Protein AF-A0A6L4B035-F1 (afdb_monomer_lite)

Radius of gyration: 15.83 Å; chains: 1; bounding box: 39×33×31 Å

Sequence (70 aa):
MRESRLESAYRRAIYRVELSAPVEVRVGARSPELDAGLAALGVESWAIVTADNPGSRRLPAGENRRRRRE

pLDDT: mean 84.86, std 11.12, range [46.31, 96.56]

Foldseek 3Di:
DDQDPLNVVQQPDWDWDDAVDIDTDGPPDDDPVVVVRCVVVVHPDDDDDDDPDVPPDDDDPVVVVVVPPD

Structure (mmCIF, N/CA/C/O backbone):
data_AF-A0A6L4B035-F1
#
_entry.id   AF-A0A6L4B035-F1
#
loop_
_atom_site.group_PDB
_atom_site.id
_atom_site.type_symbol
_atom_site.label_atom_id
_atom_site.label_alt_id
_atom_site.label_comp_id
_atom_site.label_asym_id
_atom_site.label_entity_id
_atom_site.label_seq_id
_atom_site.pdbx_PDB_ins_code
_atom_site.Cartn_x
_atom_site.Cartn_y
_atom_site.Cartn_z
_atom_site.occupancy
_atom_site.B_iso_or_equiv
_atom_site.auth_seq_id
_atom_site.auth_comp_id
_atom_site.auth_asym_id
_atom_site.auth_atom_id
_atom_site.pdbx_PDB_model_num
ATOM 1 N N . MET A 1 1 ? -18.615 11.593 -12.817 1.00 46.31 1 MET A N 1
ATOM 2 C CA . MET A 1 1 ? -18.646 11.741 -11.344 1.00 46.31 1 MET A CA 1
ATOM 3 C C . MET A 1 1 ? -17.590 12.759 -10.953 1.00 46.31 1 MET A C 1
ATOM 5 O O . MET A 1 1 ? -16.497 12.691 -11.498 1.00 46.31 1 MET A O 1
ATOM 9 N N . ARG A 1 2 ? -17.916 13.742 -10.110 1.00 52.72 2 ARG A N 1
ATOM 10 C CA . ARG A 1 2 ? -16.943 14.745 -9.654 1.00 52.72 2 ARG A CA 1
ATOM 11 C C . ARG A 1 2 ? -16.105 14.099 -8.548 1.00 52.72 2 ARG A C 1
ATOM 13 O O . ARG A 1 2 ? -16.682 13.688 -7.547 1.00 52.72 2 ARG A O 1
ATOM 20 N N . GLU A 1 3 ? -14.798 13.965 -8.756 1.00 61.62 3 GLU A N 1
ATOM 21 C CA . GLU A 1 3 ? -13.887 13.386 -7.760 1.00 61.62 3 GLU A CA 1
ATOM 22 C C . GLU A 1 3 ? -13.952 14.227 -6.476 1.00 61.62 3 GLU A C 1
ATOM 24 O O . GLU A 1 3 ? -13.877 15.462 -6.523 1.00 61.62 3 GLU A O 1
ATOM 29 N N . SER A 1 4 ? -14.182 13.586 -5.328 1.00 81.50 4 SER A N 1
ATOM 30 C CA . SER A 1 4 ? -14.266 14.325 -4.065 1.00 81.50 4 SER A CA 1
ATOM 31 C C . SER A 1 4 ? -12.870 14.785 -3.634 1.00 81.50 4 SER A C 1
ATOM 33 O O . SER A 1 4 ? -11.875 14.107 -3.880 1.00 81.50 4 SER A O 1
ATOM 35 N N . ARG A 1 5 ? -12.766 15.912 -2.915 1.00 81.50 5 ARG A N 1
ATOM 36 C CA . ARG A 1 5 ? -11.477 16.392 -2.371 1.00 81.50 5 ARG A CA 1
ATOM 37 C C . ARG A 1 5 ? -10.764 15.325 -1.525 1.00 81.50 5 ARG A C 1
ATOM 39 O O . ARG A 1 5 ? -9.537 15.296 -1.491 1.00 81.50 5 ARG A O 1
ATOM 46 N N . LEU A 1 6 ? -11.532 14.475 -0.840 1.00 79.38 6 LEU A N 1
ATOM 47 C CA . LEU A 1 6 ? -11.008 13.360 -0.052 1.00 79.38 6 LEU A CA 1
ATOM 48 C C . LEU A 1 6 ? -10.458 12.245 -0.941 1.00 79.38 6 LEU A C 1
ATOM 50 O O . LEU A 1 6 ? -9.382 11.736 -0.657 1.00 79.38 6 LEU A O 1
ATOM 54 N N . GLU A 1 7 ? -11.141 11.914 -2.034 1.00 82.25 7 GLU A N 1
ATOM 55 C CA . GLU A 1 7 ? -10.675 10.912 -2.994 1.00 82.25 7 GLU A CA 1
ATOM 56 C C . GLU A 1 7 ? -9.367 11.345 -3.667 1.00 82.25 7 GLU A C 1
ATOM 58 O O . GLU A 1 7 ? -8.401 10.581 -3.673 1.00 82.25 7 GLU A O 1
ATOM 63 N N . SER A 1 8 ? -9.278 12.593 -4.139 1.00 84.94 8 SER A N 1
ATOM 64 C CA . SER A 1 8 ? -8.031 13.104 -4.723 1.00 84.94 8 SER A CA 1
ATOM 65 C C . SER A 1 8 ? -6.892 13.151 -3.694 1.00 84.94 8 SER A C 1
ATOM 67 O O . SER A 1 8 ? -5.740 12.893 -4.038 1.00 84.94 8 SER A O 1
ATOM 69 N N . ALA A 1 9 ? -7.180 13.465 -2.423 1.00 84.06 9 ALA A N 1
ATOM 70 C CA . ALA A 1 9 ? -6.178 13.404 -1.355 1.00 84.06 9 ALA A CA 1
ATOM 71 C C . ALA A 1 9 ? -5.722 11.961 -1.080 1.00 84.06 9 ALA A C 1
ATOM 73 O O . ALA A 1 9 ? -4.526 11.720 -0.933 1.00 84.06 9 ALA A O 1
ATOM 74 N N . TYR A 1 10 ? -6.656 11.008 -1.069 1.00 82.75 10 TYR A N 1
ATOM 75 C CA . TYR A 1 10 ? -6.379 9.592 -0.847 1.00 82.75 10 TYR A CA 1
ATOM 76 C C . TYR A 1 10 ? -5.522 8.989 -1.968 1.00 82.75 10 TYR A C 1
ATOM 78 O O . TYR A 1 10 ? -4.510 8.355 -1.692 1.00 82.75 10 TYR A O 1
ATOM 86 N N . ARG A 1 11 ? -5.837 9.270 -3.240 1.00 86.94 11 ARG A N 1
ATOM 87 C CA . ARG A 1 11 ? -5.035 8.800 -4.389 1.00 86.94 11 ARG A CA 1
ATOM 88 C C . ARG A 1 11 ? -3.635 9.417 -4.463 1.00 86.94 11 ARG A C 1
ATOM 90 O O . ARG A 1 11 ? -2.730 8.829 -5.049 1.00 86.94 11 ARG A O 1
ATOM 97 N N . ARG A 1 12 ? -3.440 10.603 -3.878 1.00 89.75 12 ARG A N 1
ATOM 98 C CA . ARG A 1 12 ? -2.127 11.266 -3.794 1.00 89.75 12 ARG A CA 1
ATOM 99 C C . ARG A 1 12 ? -1.277 10.788 -2.619 1.00 89.75 12 ARG A C 1
ATOM 101 O O . ARG A 1 12 ? -0.083 11.092 -2.607 1.00 89.75 12 ARG A O 1
ATOM 108 N N . ALA A 1 13 ? -1.865 10.089 -1.647 1.00 89.19 13 ALA A N 1
ATOM 109 C CA . ALA A 1 13 ? -1.124 9.540 -0.522 1.00 89.19 13 ALA A CA 1
ATOM 110 C C . ALA A 1 13 ? -0.070 8.538 -1.012 1.00 89.19 13 ALA A C 1
ATOM 112 O O . ALA A 1 13 ? -0.316 7.751 -1.928 1.00 89.19 13 ALA A O 1
ATOM 113 N N . ILE A 1 14 ? 1.110 8.595 -0.395 1.00 93.00 14 ILE A N 1
ATOM 114 C CA . ILE A 1 14 ? 2.219 7.685 -0.670 1.00 93.00 14 ILE A CA 1
ATOM 115 C C . ILE A 1 14 ? 2.252 6.654 0.452 1.00 93.00 14 ILE A C 1
ATOM 117 O O . ILE A 1 14 ? 2.396 7.008 1.622 1.00 93.00 14 ILE A O 1
ATOM 121 N N . TYR A 1 15 ? 2.126 5.386 0.079 1.00 90.69 15 TYR A N 1
ATOM 122 C CA . TYR A 1 15 ? 2.340 4.247 0.960 1.00 90.69 15 TYR A CA 1
ATOM 123 C C . TYR A 1 15 ? 3.734 3.702 0.694 1.00 90.69 15 TYR A C 1
ATOM 125 O O . TYR A 1 15 ? 4.081 3.432 -0.451 1.00 90.69 15 TYR A O 1
ATOM 133 N N . ARG A 1 16 ? 4.541 3.546 1.739 1.00 94.19 16 ARG A N 1
ATOM 134 C CA . ARG A 1 16 ? 5.875 2.961 1.624 1.00 94.19 16 ARG A CA 1
ATOM 135 C C . ARG A 1 16 ? 5.818 1.506 2.066 1.00 94.19 16 ARG A C 1
ATOM 137 O O . ARG A 1 16 ? 5.351 1.225 3.168 1.00 94.19 16 ARG A O 1
ATOM 144 N N . VAL A 1 17 ? 6.264 0.606 1.199 1.00 93.31 17 VAL A N 1
ATOM 145 C CA . VAL A 1 17 ? 6.348 -0.830 1.469 1.00 93.31 17 VAL A CA 1
ATOM 146 C C . VAL A 1 17 ? 7.814 -1.190 1.640 1.00 93.31 17 VAL A C 1
ATOM 148 O O . VAL A 1 17 ? 8.635 -0.933 0.760 1.00 93.31 17 VAL A O 1
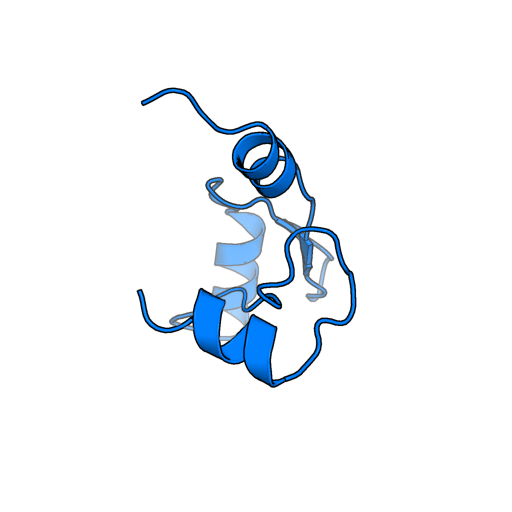ATOM 151 N N . GLU A 1 18 ? 8.138 -1.774 2.787 1.00 93.56 18 GLU A N 1
ATOM 152 C CA . GLU A 1 18 ? 9.484 -2.248 3.087 1.00 93.56 18 GLU A CA 1
ATOM 153 C C . GLU A 1 18 ? 9.656 -3.659 2.507 1.00 93.56 18 GLU A C 1
ATOM 155 O O . GLU A 1 18 ? 9.059 -4.626 2.980 1.00 93.56 18 GLU A O 1
ATOM 160 N N . LEU A 1 19 ? 10.456 -3.750 1.447 1.00 90.31 19 LEU A N 1
ATOM 161 C CA . LEU A 1 19 ? 10.957 -4.988 0.848 1.00 90.31 19 LEU A CA 1
ATOM 162 C C . LEU A 1 19 ? 12.493 -4.973 0.928 1.00 90.31 19 LEU A C 1
ATOM 164 O O . LEU A 1 19 ? 13.072 -4.139 1.622 1.00 90.31 19 LEU A O 1
ATOM 168 N N . SER A 1 20 ? 13.175 -5.857 0.195 1.00 90.06 20 SER A N 1
ATOM 169 C CA . SER A 1 20 ? 14.641 -5.799 0.057 1.00 90.06 20 SER A CA 1
ATOM 170 C C . SER A 1 20 ? 15.135 -4.426 -0.424 1.00 90.06 20 SER A C 1
ATOM 172 O O . SER A 1 20 ? 16.181 -3.958 0.022 1.00 90.06 20 SER A O 1
ATOM 174 N N . ALA A 1 21 ?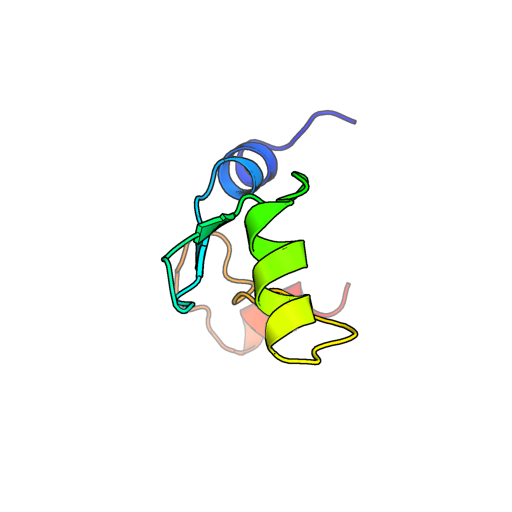 14.354 -3.762 -1.279 1.00 90.69 21 ALA A N 1
ATOM 175 C CA . ALA A 1 21 ? 14.450 -2.339 -1.570 1.00 90.69 21 ALA A CA 1
ATOM 176 C C . ALA A 1 21 ? 13.091 -1.676 -1.275 1.00 90.69 21 ALA A C 1
ATOM 178 O O . ALA A 1 21 ? 12.070 -2.194 -1.729 1.00 90.69 21 ALA A O 1
ATOM 179 N N . PRO A 1 22 ? 13.035 -0.553 -0.536 1.00 95.38 22 PRO A N 1
ATOM 180 C CA . PRO A 1 22 ? 11.772 0.120 -0.251 1.00 95.38 22 PRO A CA 1
ATOM 181 C C . PRO A 1 22 ? 11.091 0.629 -1.525 1.00 95.38 22 PRO A C 1
ATOM 183 O O . PRO A 1 22 ? 11.740 1.243 -2.374 1.00 95.38 22 PRO A O 1
ATOM 186 N N . VAL A 1 23 ? 9.777 0.424 -1.628 1.00 95.62 23 VAL A N 1
ATOM 187 C CA . VAL A 1 23 ? 8.964 0.840 -2.782 1.00 95.62 23 VAL A CA 1
ATOM 188 C C . VAL A 1 23 ? 7.871 1.809 -2.336 1.00 95.62 23 VAL A C 1
ATOM 190 O O . VAL A 1 23 ? 7.246 1.630 -1.290 1.00 95.62 23 VAL A O 1
ATOM 193 N N . GLU A 1 24 ? 7.625 2.841 -3.141 1.00 95.50 24 GLU A N 1
ATOM 194 C CA . GLU A 1 24 ? 6.497 3.756 -2.967 1.00 95.50 24 GLU A CA 1
ATOM 195 C C . GLU A 1 24 ? 5.302 3.326 -3.820 1.00 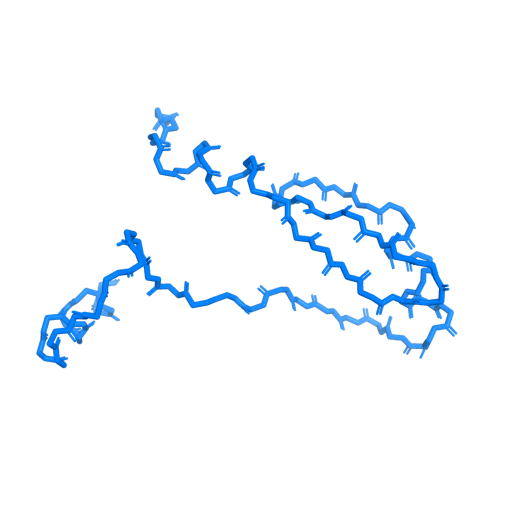95.50 24 GLU A C 1
ATOM 197 O O . GLU A 1 24 ? 5.422 3.073 -5.016 1.00 95.50 24 GLU A O 1
ATOM 202 N N . VAL A 1 25 ? 4.122 3.312 -3.212 1.00 93.50 25 VAL A N 1
ATOM 203 C CA . VAL A 1 25 ? 2.876 2.846 -3.817 1.00 93.50 25 VAL A CA 1
ATOM 204 C C . VAL A 1 25 ? 1.817 3.929 -3.681 1.00 93.50 25 VAL A C 1
ATOM 206 O O . VAL A 1 25 ? 1.727 4.618 -2.661 1.00 93.50 25 VAL A O 1
ATOM 209 N N . ARG A 1 26 ? 0.986 4.075 -4.714 1.00 93.25 26 ARG A N 1
ATOM 210 C CA . ARG A 1 26 ? -0.176 4.969 -4.714 1.00 93.25 26 ARG A CA 1
ATOM 211 C C . ARG A 1 26 ? -1.424 4.189 -5.080 1.00 93.25 26 ARG A C 1
ATOM 213 O O . ARG A 1 26 ? -1.399 3.334 -5.962 1.00 93.25 26 ARG A O 1
ATOM 220 N N . VAL A 1 27 ? -2.530 4.517 -4.426 1.00 88.50 27 VAL A N 1
ATOM 221 C CA . VAL A 1 27 ? -3.824 3.907 -4.738 1.00 88.50 27 VAL A CA 1
ATOM 222 C C . VAL A 1 27 ? -4.240 4.290 -6.159 1.00 88.50 27 VAL A C 1
ATOM 224 O O . VAL A 1 27 ? -4.248 5.467 -6.517 1.00 88.50 27 VAL A O 1
ATOM 227 N N . GLY A 1 28 ? -4.607 3.287 -6.958 1.00 88.94 28 GLY A N 1
ATOM 228 C CA . GLY A 1 28 ? -5.014 3.459 -8.356 1.00 88.94 28 GLY A CA 1
ATOM 229 C C . GLY A 1 28 ? -3.858 3.505 -9.362 1.00 88.94 28 GLY A C 1
ATOM 230 O O . GLY A 1 28 ? -4.118 3.654 -10.552 1.00 88.94 28 GLY A O 1
ATOM 231 N N . ALA A 1 29 ? -2.607 3.353 -8.916 1.00 92.44 29 ALA A N 1
ATOM 232 C CA . ALA A 1 29 ? -1.440 3.242 -9.786 1.00 92.44 29 ALA A CA 1
ATOM 233 C C . ALA A 1 29 ? -0.805 1.850 -9.662 1.00 92.44 29 ALA A C 1
ATOM 235 O O . ALA A 1 29 ? -0.613 1.341 -8.558 1.00 92.44 29 ALA A O 1
ATOM 236 N N . ARG A 1 30 ? -0.453 1.242 -10.798 1.00 92.75 30 ARG A N 1
ATOM 237 C CA . ARG A 1 30 ? 0.321 -0.005 -10.825 1.00 92.75 30 ARG A CA 1
ATOM 238 C C . ARG A 1 30 ? 1.779 0.277 -10.447 1.00 92.75 30 ARG A C 1
ATOM 240 O O . ARG A 1 30 ? 2.338 1.255 -10.936 1.00 92.75 30 ARG A O 1
ATOM 247 N N . SER A 1 31 ? 2.394 -0.594 -9.642 1.00 93.50 31 SER A N 1
ATOM 248 C CA . SER A 1 31 ? 3.831 -0.551 -9.325 1.00 93.50 31 SER A CA 1
ATOM 249 C C . SER A 1 31 ? 4.512 -1.853 -9.767 1.00 93.50 31 SER A C 1
ATOM 251 O O . SER A 1 31 ? 4.376 -2.871 -9.088 1.00 93.50 31 SER A O 1
ATOM 253 N N . PRO A 1 32 ? 5.241 -1.841 -10.898 1.00 94.44 32 PRO A N 1
ATOM 254 C CA . PRO A 1 32 ? 6.011 -2.996 -11.360 1.00 94.44 32 PRO A CA 1
ATOM 255 C C . PRO A 1 32 ? 7.075 -3.467 -10.360 1.00 94.44 32 PRO A C 1
ATOM 257 O O . PRO A 1 32 ? 7.362 -4.657 -10.279 1.00 94.44 32 PRO A O 1
ATOM 260 N N . GLU A 1 33 ? 7.652 -2.547 -9.590 1.00 94.81 33 GLU A N 1
ATOM 261 C CA . GLU A 1 33 ? 8.666 -2.840 -8.577 1.00 94.81 33 GLU A CA 1
ATOM 262 C C . GLU A 1 33 ? 8.069 -3.640 -7.417 1.00 94.81 33 GLU A C 1
ATOM 264 O O . GLU A 1 33 ? 8.668 -4.614 -6.960 1.00 94.81 33 GLU A O 1
ATOM 269 N N . LEU A 1 34 ? 6.863 -3.267 -6.978 1.00 94.88 34 LEU A N 1
ATOM 270 C CA . LEU A 1 34 ? 6.117 -4.027 -5.984 1.00 94.88 34 LEU A CA 1
ATOM 271 C C 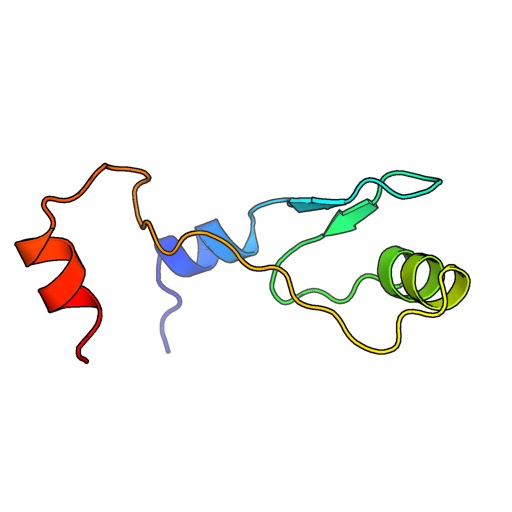. LEU A 1 34 ? 5.701 -5.398 -6.531 1.00 94.88 34 LEU A C 1
ATOM 273 O O . LEU A 1 34 ? 5.897 -6.395 -5.841 1.00 94.88 34 LEU A O 1
ATOM 277 N N . ASP A 1 35 ? 5.176 -5.454 -7.763 1.00 93.88 35 ASP A N 1
ATOM 278 C CA . ASP A 1 35 ? 4.794 -6.710 -8.427 1.00 93.88 35 ASP A CA 1
ATOM 279 C C . ASP A 1 35 ? 5.984 -7.693 -8.446 1.00 93.88 35 ASP A C 1
ATOM 281 O O . ASP A 1 35 ? 5.855 -8.850 -8.045 1.00 93.88 35 ASP A O 1
ATOM 285 N N . ALA A 1 36 ? 7.168 -7.223 -8.855 1.00 94.06 36 ALA A N 1
ATOM 286 C CA . ALA A 1 36 ? 8.381 -8.036 -8.914 1.00 94.06 36 ALA A CA 1
ATOM 287 C C . ALA A 1 36 ? 8.880 -8.460 -7.524 1.00 94.06 36 ALA A C 1
ATOM 289 O O . ALA A 1 36 ? 9.266 -9.614 -7.328 1.00 94.06 36 ALA A O 1
ATOM 290 N N . GLY A 1 37 ? 8.859 -7.545 -6.551 1.00 94.81 37 GLY A N 1
ATOM 291 C CA . GLY A 1 37 ? 9.279 -7.835 -5.183 1.00 94.81 37 GLY A CA 1
ATOM 292 C C . GLY A 1 37 ? 8.389 -8.872 -4.495 1.00 94.81 37 GLY A C 1
ATOM 293 O O . GLY A 1 37 ? 8.896 -9.772 -3.831 1.00 94.81 37 GLY A O 1
ATOM 294 N N . LEU A 1 38 ? 7.073 -8.799 -4.701 1.00 94.81 38 LEU A N 1
ATOM 295 C CA . LEU A 1 38 ? 6.122 -9.781 -4.178 1.00 94.81 38 LEU A CA 1
ATOM 296 C C . LEU A 1 38 ? 6.240 -11.135 -4.886 1.00 94.81 38 LEU A C 1
ATOM 298 O O . LEU A 1 38 ? 6.229 -12.169 -4.218 1.00 94.81 38 LEU A O 1
ATOM 302 N N . ALA A 1 39 ? 6.441 -11.144 -6.207 1.00 94.50 39 ALA A N 1
ATOM 303 C CA . ALA A 1 39 ? 6.687 -12.374 -6.956 1.00 94.50 39 ALA A CA 1
ATOM 304 C C . ALA A 1 39 ? 7.965 -13.091 -6.485 1.00 94.50 39 ALA A C 1
ATOM 306 O O . ALA A 1 39 ? 7.962 -14.309 -6.319 1.00 94.50 39 ALA A O 1
ATOM 307 N N . ALA A 1 40 ? 9.037 -12.345 -6.192 1.00 94.88 40 ALA A N 1
ATOM 308 C CA . ALA A 1 40 ? 10.274 -12.901 -5.637 1.00 94.88 40 ALA A CA 1
ATOM 309 C C . ALA A 1 40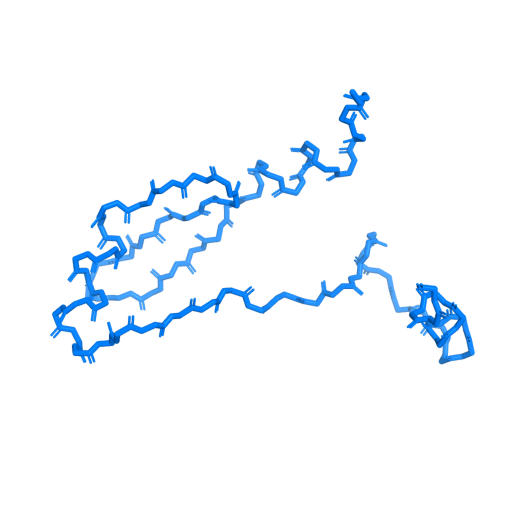 ? 10.087 -13.523 -4.239 1.00 94.88 40 ALA A C 1
ATOM 311 O O . ALA A 1 40 ? 10.853 -14.403 -3.850 1.00 94.88 40 ALA A O 1
ATOM 312 N N . LEU A 1 41 ? 9.063 -13.091 -3.497 1.00 94.56 41 LEU A N 1
ATOM 313 C CA . LEU A 1 41 ? 8.664 -13.664 -2.209 1.00 94.56 41 LEU A CA 1
ATOM 314 C C . LEU A 1 41 ? 7.656 -14.821 -2.343 1.00 94.56 41 LEU A C 1
ATOM 316 O O . LEU A 1 41 ? 7.255 -15.389 -1.329 1.00 94.56 41 LEU A O 1
ATOM 320 N N . GLY A 1 42 ? 7.230 -15.172 -3.562 1.00 96.56 42 GLY A N 1
ATOM 321 C CA . GLY A 1 42 ? 6.212 -16.199 -3.802 1.00 96.56 42 GLY A CA 1
ATOM 322 C C . GLY A 1 42 ? 4.789 -15.771 -3.424 1.00 96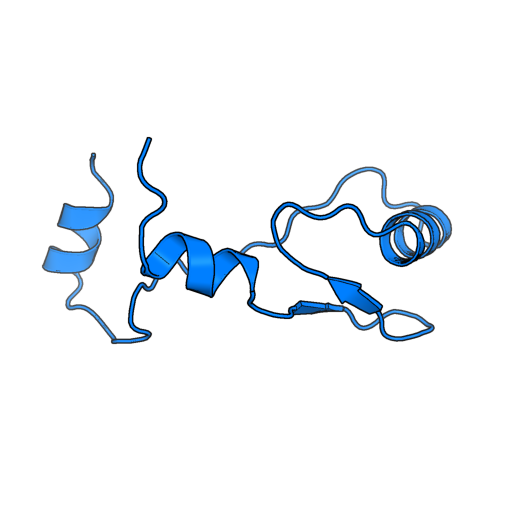.56 42 GLY A C 1
ATOM 323 O O . GLY A 1 42 ? 3.942 -16.623 -3.172 1.00 96.56 42 GLY A O 1
ATOM 324 N N . VAL A 1 43 ? 4.514 -14.464 -3.348 1.00 95.56 43 VAL A N 1
ATOM 325 C CA . VAL A 1 43 ? 3.183 -13.932 -3.024 1.00 95.56 43 VAL A CA 1
ATOM 326 C C . VAL A 1 43 ? 2.336 -13.838 -4.291 1.00 95.56 43 VAL A C 1
ATOM 328 O O . VAL A 1 43 ? 2.669 -13.106 -5.218 1.00 95.56 43 VAL A O 1
ATOM 331 N N . GLU A 1 44 ? 1.203 -14.538 -4.310 1.00 91.06 44 GLU A N 1
ATOM 332 C CA . GLU A 1 44 ? 0.288 -14.566 -5.463 1.00 91.06 44 GLU A CA 1
ATOM 333 C C . GLU A 1 44 ? -0.770 -13.454 -5.428 1.00 91.06 44 GLU A C 1
ATOM 335 O O . GLU A 1 44 ? -1.274 -13.026 -6.466 1.00 91.06 44 GLU A O 1
ATOM 340 N N . SER A 1 45 ? -1.135 -12.983 -4.234 1.00 91.31 45 SER A N 1
ATOM 341 C CA . SER A 1 45 ? -2.163 -11.958 -4.052 1.00 91.31 45 SER A CA 1
ATOM 342 C C . SER A 1 45 ? -1.880 -11.097 -2.828 1.00 91.31 45 SER A C 1
ATOM 344 O O . SER A 1 45 ? -1.301 -11.553 -1.842 1.00 91.31 45 SER A O 1
ATOM 346 N N . TRP A 1 46 ? -2.270 -9.827 -2.900 1.00 91.69 46 TRP A N 1
ATOM 347 C CA . TRP A 1 46 ? -2.025 -8.856 -1.841 1.00 91.69 46 TRP A CA 1
ATOM 348 C C . TRP A 1 46 ? -3.055 -7.725 -1.886 1.00 91.69 46 TRP A C 1
ATOM 350 O O . TRP A 1 46 ? -3.689 -7.471 -2.910 1.00 91.69 46 TRP A O 1
ATOM 360 N N . ALA A 1 47 ? -3.212 -7.033 -0.760 1.00 89.38 47 ALA A N 1
ATOM 361 C CA . ALA A 1 47 ? -4.021 -5.827 -0.651 1.00 89.38 47 ALA A CA 1
ATOM 362 C C . ALA A 1 47 ? -3.427 -4.888 0.406 1.00 89.38 47 ALA A C 1
ATOM 364 O O . ALA A 1 47 ? -2.880 -5.343 1.411 1.00 89.38 47 ALA A O 1
ATOM 365 N N . ILE A 1 48 ? -3.579 -3.575 0.211 1.00 82.31 48 ILE A N 1
ATOM 366 C CA . ILE A 1 48 ? -3.310 -2.587 1.265 1.00 82.31 48 ILE A CA 1
ATOM 367 C C . ILE A 1 48 ? -4.588 -2.412 2.074 1.00 82.31 48 ILE A C 1
ATOM 369 O O . ILE A 1 48 ? -5.589 -1.911 1.566 1.00 82.31 48 ILE A O 1
ATOM 373 N N . VAL A 1 49 ? -4.547 -2.797 3.348 1.00 83.56 49 VAL A N 1
ATOM 374 C CA . VAL A 1 49 ? -5.658 -2.578 4.277 1.00 83.56 49 VAL A CA 1
ATOM 375 C C . VAL A 1 49 ? -5.344 -1.353 5.124 1.00 83.56 49 VAL A C 1
ATOM 377 O O . VAL A 1 49 ? -4.435 -1.369 5.951 1.00 83.56 49 VAL A O 1
ATOM 380 N N . THR A 1 50 ? -6.098 -0.275 4.918 1.00 76.81 50 THR A N 1
ATOM 381 C CA . THR A 1 50 ? -5.969 0.957 5.706 1.00 76.81 50 THR A CA 1
ATOM 382 C C . THR A 1 50 ? -7.173 1.147 6.610 1.00 76.81 50 THR A C 1
ATOM 384 O O . THR A 1 50 ? -8.282 0.731 6.276 1.00 76.81 50 THR A O 1
ATOM 387 N N . ALA A 1 51 ? -6.985 1.837 7.734 1.00 75.81 51 ALA A N 1
ATOM 388 C CA . ALA A 1 51 ? -8.114 2.267 8.541 1.00 75.81 51 ALA A CA 1
ATOM 389 C C . ALA A 1 51 ? -9.022 3.205 7.728 1.00 75.81 51 ALA A C 1
ATOM 391 O O . ALA A 1 51 ? -8.575 4.239 7.233 1.00 75.81 51 ALA A O 1
ATOM 392 N N . ASP A 1 52 ? -10.306 2.868 7.651 1.00 73.44 52 ASP A N 1
ATOM 393 C CA . ASP A 1 52 ? -11.345 3.793 7.209 1.00 73.44 52 ASP A CA 1
ATOM 394 C C . ASP A 1 52 ? -11.617 4.809 8.331 1.00 73.44 52 ASP A C 1
ATOM 396 O O . ASP A 1 52 ? -12.435 4.589 9.232 1.00 73.44 52 ASP A O 1
ATOM 400 N N . ASN A 1 53 ? -10.810 5.872 8.343 1.00 69.50 53 ASN A N 1
ATOM 401 C CA . ASN A 1 53 ? -10.905 6.983 9.285 1.00 69.50 53 ASN A CA 1
ATOM 402 C C . ASN A 1 53 ? -10.731 8.328 8.558 1.00 69.50 53 ASN A C 1
ATOM 404 O O . ASN A 1 53 ? -9.694 8.989 8.703 1.00 69.50 53 ASN A O 1
ATOM 408 N N . PRO A 1 54 ? -11.720 8.754 7.756 1.00 66.31 54 PRO A N 1
ATOM 409 C CA . PRO A 1 54 ? -11.676 10.051 7.098 1.00 66.31 54 PRO A CA 1
ATOM 410 C C . PRO A 1 54 ? -11.533 11.169 8.144 1.00 66.31 54 PRO A C 1
ATOM 412 O O . PRO A 1 54 ? -12.398 11.377 8.995 1.00 66.31 54 PRO A O 1
ATOM 415 N N . GLY A 1 55 ? -10.407 11.886 8.082 1.00 66.88 55 GLY A N 1
ATOM 416 C CA . GLY A 1 55 ? -10.048 12.958 9.014 1.00 66.88 55 GLY A CA 1
ATOM 417 C C . GLY A 1 55 ? -9.183 12.536 10.207 1.00 66.88 55 GLY A C 1
ATOM 418 O O . GLY A 1 55 ? -8.866 13.398 11.023 1.00 66.88 55 GLY A O 1
ATOM 419 N N . SER A 1 56 ? -8.791 11.260 10.314 1.00 69.75 56 SER A N 1
ATOM 420 C CA . SER A 1 56 ? -7.903 10.727 11.364 1.00 69.75 56 SER A CA 1
ATOM 421 C C . SER A 1 56 ? -8.347 11.059 12.797 1.00 69.75 56 SER A C 1
ATOM 423 O O . SER A 1 56 ? -7.524 11.244 13.692 1.00 69.75 56 SER A O 1
ATOM 425 N N . ARG A 1 57 ? -9.662 11.142 13.042 1.00 76.62 57 ARG A N 1
ATOM 426 C CA . ARG A 1 57 ? -10.237 11.468 14.358 1.00 76.62 57 ARG A CA 1
ATOM 427 C C . ARG A 1 57 ? -10.843 10.228 14.990 1.00 76.62 57 ARG A C 1
ATOM 429 O O . ARG A 1 57 ? -11.521 9.451 14.329 1.00 76.62 57 ARG A O 1
ATOM 436 N N . ARG A 1 58 ? -10.647 10.048 16.295 1.00 79.75 58 ARG A N 1
ATOM 437 C CA . ARG A 1 58 ? -11.340 8.983 17.024 1.00 79.75 58 ARG A CA 1
ATOM 438 C C . ARG A 1 58 ? -12.831 9.317 17.089 1.00 79.75 58 ARG A C 1
ATOM 440 O O . ARG A 1 58 ? -13.210 10.317 17.691 1.00 79.75 58 ARG A O 1
ATOM 447 N N . LEU A 1 59 ? -13.665 8.482 16.476 1.00 82.12 59 LEU A N 1
ATOM 448 C CA . LEU A 1 59 ? -15.118 8.608 16.562 1.00 82.12 59 LEU A CA 1
ATOM 449 C C . LEU A 1 59 ? -15.659 7.813 17.761 1.00 82.12 59 LEU A C 1
ATOM 451 O O . LEU A 1 59 ? -15.144 6.730 18.060 1.00 82.12 59 LEU A O 1
ATOM 455 N N . PRO A 1 60 ? -16.723 8.294 18.428 1.00 87.62 60 PRO A N 1
ATOM 456 C CA . PRO A 1 60 ? -17.488 7.478 19.362 1.00 87.62 60 PRO A CA 1
ATOM 457 C C . PRO A 1 60 ? -18.038 6.220 18.677 1.00 87.62 60 PRO A C 1
ATOM 459 O O . PRO A 1 60 ? -18.431 6.250 17.509 1.00 87.62 60 PRO A O 1
ATOM 462 N N . ALA A 1 61 ? -18.126 5.111 19.415 1.00 83.81 61 ALA A N 1
ATOM 463 C CA . ALA A 1 61 ? -18.492 3.811 18.848 1.00 83.81 61 ALA A CA 1
ATOM 464 C C . ALA A 1 61 ? -19.867 3.798 18.145 1.00 83.81 61 ALA A C 1
ATOM 466 O O . ALA A 1 61 ? -20.033 3.105 17.143 1.00 83.81 61 ALA A O 1
ATOM 467 N N . GLY A 1 62 ? -20.844 4.568 18.642 1.00 88.81 62 GLY A N 1
ATOM 468 C CA . GLY A 1 62 ? -22.169 4.691 18.020 1.00 88.81 62 GLY A CA 1
ATOM 469 C C . GLY A 1 62 ? -22.124 5.352 16.641 1.00 88.81 62 GLY A C 1
ATOM 470 O O . GLY A 1 62 ? -22.708 4.834 15.692 1.00 88.81 62 GLY A O 1
ATOM 471 N N . GLU A 1 63 ? -21.359 6.435 16.513 1.00 84.88 63 GLU A N 1
ATOM 472 C CA . GLU A 1 63 ? -21.193 7.164 15.253 1.00 84.88 63 GLU A CA 1
ATOM 473 C C . GLU A 1 63 ? -20.408 6.343 14.223 1.00 84.88 63 GLU A C 1
ATOM 475 O O . GLU A 1 63 ? -20.792 6.282 13.058 1.00 84.88 63 GLU A O 1
ATOM 480 N N . ASN A 1 64 ? -19.358 5.634 14.654 1.00 82.38 64 ASN A N 1
ATOM 481 C CA . ASN A 1 64 ? -18.613 4.739 13.767 1.00 82.38 64 ASN A CA 1
ATOM 482 C C . ASN A 1 64 ? -19.496 3.605 13.222 1.00 82.38 64 ASN A C 1
ATOM 484 O O . ASN A 1 64 ? -19.418 3.268 12.046 1.00 82.38 64 ASN A O 1
ATOM 488 N N . ARG A 1 65 ? -20.371 3.029 14.061 1.00 82.19 65 ARG A N 1
ATOM 489 C CA . ARG A 1 65 ? -21.320 1.996 13.615 1.00 82.19 65 ARG A CA 1
ATOM 490 C C . ARG A 1 65 ? -22.335 2.535 12.613 1.00 82.19 65 ARG A C 1
ATOM 492 O O . ARG A 1 65 ? -22.654 1.821 11.673 1.00 82.19 65 ARG A O 1
ATOM 499 N N . ARG A 1 66 ? -22.838 3.757 12.808 1.00 83.19 66 ARG A N 1
ATOM 500 C CA . ARG A 1 66 ? -23.799 4.386 11.890 1.00 83.19 66 ARG A CA 1
ATOM 501 C C . ARG A 1 66 ? -23.208 4.552 10.488 1.00 83.19 66 ARG A C 1
ATOM 503 O O . ARG A 1 66 ? -23.860 4.190 9.525 1.00 83.19 66 ARG A O 1
ATOM 510 N N . ARG A 1 67 ? -21.956 5.010 10.389 1.00 78.00 67 ARG A N 1
ATOM 511 C CA . ARG A 1 67 ? -21.257 5.229 9.108 1.00 78.00 67 ARG A CA 1
ATOM 512 C C . ARG A 1 67 ? -20.920 3.956 8.320 1.00 78.00 67 ARG A C 1
ATOM 514 O O . ARG A 1 67 ? -20.600 4.066 7.149 1.00 78.00 67 ARG A O 1
ATOM 521 N N . ARG A 1 68 ? -20.944 2.775 8.950 1.00 72.00 68 ARG A N 1
ATOM 522 C CA . ARG A 1 68 ? -20.543 1.489 8.339 1.00 72.00 68 ARG A CA 1
ATOM 523 C C . ARG A 1 68 ? -21.714 0.560 7.987 1.00 72.00 68 ARG A C 1
ATOM 525 O O . ARG A 1 68 ? -21.478 -0.607 7.695 1.00 72.00 68 ARG A O 1
ATOM 532 N N . ARG A 1 69 ? -22.964 1.015 8.125 1.00 74.19 69 ARG A N 1
ATOM 533 C CA . ARG A 1 69 ? -24.178 0.207 7.874 1.00 74.19 69 ARG A CA 1
ATOM 534 C C . ARG A 1 69 ? -24.909 0.569 6.571 1.00 74.19 69 ARG A C 1
ATOM 536 O O . ARG A 1 69 ? -26.000 0.050 6.360 1.00 74.19 69 ARG A O 1
ATOM 543 N N . GLU A 1 70 ? -24.331 1.435 5.747 1.00 51.25 70 GLU A N 1
ATOM 544 C CA . GLU A 1 70 ? -24.795 1.760 4.387 1.00 51.25 70 GLU A CA 1
ATOM 545 C C . GLU A 1 70 ? -23.930 1.016 3.367 1.00 51.25 70 GLU A C 1
ATOM 547 O O . GLU A 1 70 ? -24.500 0.537 2.363 1.00 51.25 70 GLU A O 1
#

Secondary structure (DSSP, 8-state):
-PPPHHHHHHHHPPEEE-SSS-EEE-TT---HHHHHHHHHTT-----------TTS-PPPHHHHHHHT--